Protein AF-A0A7W0NV47-F1 (afdb_monomer_lite)

Secondary structure (DSSP, 8-state):
------HHHHHHHHHHHHHHHHHHGGG--TTSSS-HHHHHHHHHHHHHHS-HHHHHHHHHHHHHS--TT----TT-B--GGG--SPPPHHHHHHSPPPPTTEEEEEETTEEEEEETTT-BEEEEES-S--

Radius of gyration: 16.13 Å; chains: 1; bounding box: 51×28×39 Å

Structure (mmCIF, N/CA/C/O backbone):
data_AF-A0A7W0NV47-F1
#
_entry.id   AF-A0A7W0NV47-F1
#
loop_
_atom_site.group_PDB
_atom_site.id
_atom_site.type_symbol
_atom_site.label_atom_id
_atom_site.label_alt_id
_atom_site.label_comp_id
_atom_site.label_asym_id
_atom_site.label_entity_id
_atom_site.label_seq_id
_atom_site.pdbx_PDB_ins_code
_atom_site.Cartn_x
_atom_site.Cartn_y
_atom_site.Cartn_z
_atom_site.occupancy
_atom_site.B_iso_or_equiv
_atom_site.auth_seq_id
_atom_site.auth_comp_id
_atom_site.auth_asym_id
_atom_site.auth_atom_id
_atom_site.pdbx_PDB_model_num
ATOM 1 N N . MET A 1 1 ? 39.090 -12.052 -4.116 1.00 37.50 1 MET A N 1
ATOM 2 C CA . MET A 1 1 ? 38.933 -10.626 -4.487 1.00 37.50 1 MET A CA 1
ATOM 3 C C . MET A 1 1 ? 37.445 -10.321 -4.614 1.00 37.50 1 MET A C 1
ATOM 5 O O . MET A 1 1 ? 36.789 -11.058 -5.345 1.00 37.50 1 MET A O 1
ATOM 9 N N . PRO A 1 2 ? 36.866 -9.353 -3.880 1.00 45.47 2 PRO A N 1
ATOM 10 C CA . PRO A 1 2 ? 35.422 -9.142 -3.906 1.00 45.47 2 PRO A CA 1
ATOM 11 C C . PRO A 1 2 ? 35.021 -8.338 -5.154 1.00 45.47 2 PRO A C 1
ATOM 13 O O . PRO A 1 2 ? 35.608 -7.303 -5.462 1.00 45.47 2 PRO A O 1
ATOM 16 N N . LYS A 1 3 ? 34.032 -8.854 -5.894 1.00 50.69 3 LYS A N 1
ATOM 17 C CA . LYS A 1 3 ? 33.474 -8.261 -7.117 1.00 50.69 3 LYS A CA 1
ATOM 18 C C . LYS A 1 3 ? 32.739 -6.960 -6.775 1.00 50.69 3 LYS A C 1
ATOM 20 O O . LYS A 1 3 ? 31.599 -6.997 -6.316 1.00 50.69 3 LYS A O 1
ATOM 25 N N . GLN A 1 4 ? 33.375 -5.814 -7.010 1.00 48.97 4 GLN A N 1
ATOM 26 C CA . GLN A 1 4 ? 32.696 -4.518 -6.995 1.00 48.97 4 GLN A CA 1
ATOM 27 C C . GLN A 1 4 ? 31.787 -4.428 -8.223 1.00 48.97 4 GLN A C 1
ATOM 29 O O . GLN A 1 4 ? 32.219 -4.069 -9.315 1.00 48.97 4 GLN A O 1
ATOM 34 N N . THR A 1 5 ? 30.518 -4.787 -8.048 1.00 51.62 5 THR A N 1
ATOM 35 C CA . THR A 1 5 ? 29.482 -4.479 -9.036 1.00 51.62 5 THR A CA 1
ATOM 36 C C . THR A 1 5 ? 29.271 -2.969 -8.991 1.00 51.62 5 THR A C 1
ATOM 38 O O . THR A 1 5 ? 28.778 -2.439 -7.998 1.00 51.62 5 THR A O 1
ATOM 41 N N . THR A 1 6 ? 29.711 -2.247 -10.021 1.00 59.78 6 THR A N 1
ATOM 42 C CA . THR A 1 6 ? 29.607 -0.782 -10.051 1.00 59.78 6 THR A CA 1
ATOM 43 C C . THR A 1 6 ? 28.128 -0.383 -10.090 1.00 59.78 6 THR A C 1
ATOM 45 O O . THR A 1 6 ? 27.363 -0.968 -10.854 1.00 59.78 6 THR A O 1
ATOM 48 N N . ALA A 1 7 ? 27.707 0.632 -9.326 1.00 58.22 7 ALA A N 1
ATOM 49 C CA . ALA A 1 7 ? 26.305 1.081 -9.236 1.00 58.22 7 ALA A CA 1
ATOM 50 C C . ALA A 1 7 ? 25.618 1.282 -10.608 1.00 58.22 7 ALA A C 1
ATOM 52 O O . ALA A 1 7 ? 24.434 0.998 -10.779 1.00 58.22 7 ALA A O 1
ATOM 53 N N . LYS A 1 8 ? 26.391 1.680 -11.626 1.00 60.38 8 LYS A N 1
ATOM 54 C CA . LYS A 1 8 ? 25.940 1.841 -13.015 1.00 60.38 8 LYS A CA 1
ATOM 55 C C . LYS A 1 8 ? 25.527 0.519 -13.687 1.00 60.38 8 LYS A C 1
ATOM 57 O O . LYS A 1 8 ? 24.589 0.503 -14.476 1.00 60.38 8 LYS A O 1
ATOM 62 N N . GLN A 1 9 ? 26.195 -0.591 -13.372 1.00 60.62 9 GLN A N 1
ATOM 63 C CA . GLN A 1 9 ? 25.846 -1.925 -13.882 1.00 60.62 9 GLN A CA 1
ATOM 64 C C . GLN A 1 9 ? 24.574 -2.466 -13.213 1.00 60.62 9 GLN A C 1
ATOM 66 O O . GLN A 1 9 ? 23.767 -3.118 -13.875 1.00 60.62 9 GLN A O 1
ATOM 71 N N . ILE A 1 10 ? 24.360 -2.133 -11.934 1.00 60.25 10 ILE A N 1
ATOM 72 C CA . ILE A 1 10 ? 23.141 -2.484 -11.190 1.00 60.25 10 ILE A CA 1
ATOM 73 C C . ILE A 1 10 ? 21.924 -1.772 -11.797 1.00 60.25 10 ILE A C 1
ATOM 75 O O . ILE A 1 10 ? 20.911 -2.416 -12.054 1.00 60.25 10 ILE A O 1
ATOM 79 N N . ASP A 1 11 ? 22.030 -0.475 -12.095 1.00 63.81 11 ASP A N 1
ATOM 80 C CA . ASP A 1 11 ? 20.934 0.305 -12.691 1.00 63.81 11 ASP A CA 1
ATOM 81 C C . ASP A 1 11 ? 20.541 -0.193 -14.096 1.00 63.81 11 ASP A C 1
ATOM 83 O O . ASP A 1 11 ? 19.360 -0.380 -14.396 1.00 63.81 11 ASP A O 1
ATOM 87 N N . VAL A 1 12 ? 21.526 -0.501 -14.949 1.00 66.94 12 VAL A N 1
ATOM 88 C CA . VAL A 1 12 ? 21.274 -1.065 -16.289 1.00 66.94 12 VAL A CA 1
A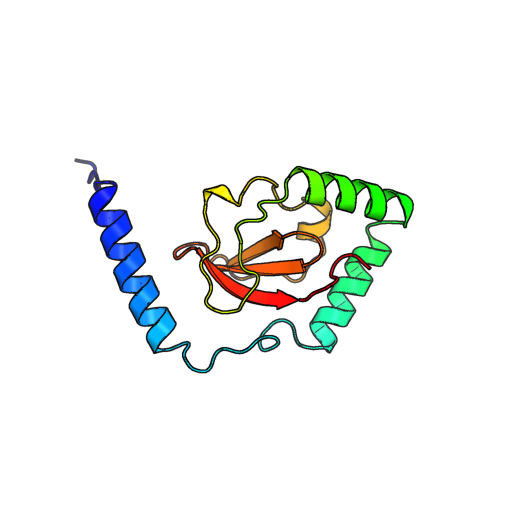TOM 89 C C . VAL A 1 12 ? 20.579 -2.425 -16.195 1.00 66.94 12 VAL A C 1
ATOM 91 O O . VAL A 1 12 ? 19.630 -2.687 -16.939 1.00 66.94 12 VAL A O 1
ATOM 94 N N . HIS A 1 13 ? 21.010 -3.281 -15.266 1.00 60.03 13 HIS A N 1
ATOM 95 C CA . HIS A 1 13 ? 20.398 -4.590 -15.064 1.00 60.03 13 HIS A CA 1
ATOM 96 C C . HIS A 1 13 ? 18.966 -4.477 -14.519 1.00 60.03 13 HIS A C 1
ATOM 98 O O . HIS A 1 13 ? 18.059 -5.100 -15.076 1.00 60.03 13 HIS A O 1
ATOM 104 N N . LYS A 1 14 ? 18.736 -3.618 -13.513 1.00 61.38 14 LYS A N 1
ATOM 105 C CA . LYS A 1 14 ? 17.400 -3.312 -12.969 1.00 61.38 14 LYS A CA 1
ATOM 106 C C . LYS A 1 14 ? 16.446 -2.839 -14.071 1.00 61.38 14 LYS A C 1
ATOM 108 O O . LYS A 1 14 ? 15.344 -3.365 -14.197 1.00 61.38 14 LYS A O 1
ATOM 113 N N . LYS A 1 15 ? 16.883 -1.912 -14.932 1.00 69.81 15 LYS A N 1
ATOM 114 C CA . LYS A 1 15 ? 16.083 -1.405 -16.065 1.00 69.81 15 LYS A CA 1
ATOM 115 C C . LYS A 1 15 ? 15.767 -2.484 -17.100 1.00 69.81 15 LYS A C 1
ATOM 117 O O . LYS A 1 15 ? 14.646 -2.541 -17.609 1.00 69.81 15 LYS A O 1
ATOM 122 N N . ALA A 1 16 ? 16.730 -3.349 -17.417 1.00 68.62 16 ALA A N 1
ATOM 123 C CA . ALA A 1 16 ? 16.521 -4.453 -18.351 1.00 68.62 16 ALA A CA 1
ATOM 124 C C . ALA A 1 16 ? 15.531 -5.495 -17.801 1.00 68.62 16 ALA A C 1
ATOM 126 O O . ALA A 1 16 ? 14.666 -5.962 -18.545 1.00 68.62 16 ALA A O 1
ATOM 127 N N . LEU A 1 17 ? 15.622 -5.821 -16.507 1.00 63.84 17 LEU A N 1
ATOM 128 C CA . LEU A 1 17 ? 14.686 -6.713 -15.823 1.00 63.84 17 LEU A CA 1
ATOM 129 C C . LEU A 1 17 ? 13.281 -6.102 -15.768 1.00 63.84 17 LEU A C 1
ATOM 131 O O . LEU A 1 17 ? 12.328 -6.744 -16.205 1.00 63.84 17 LEU A O 1
ATOM 135 N N . LEU A 1 18 ? 13.166 -4.837 -15.354 1.00 62.72 18 LEU A N 1
ATOM 136 C CA . LEU A 1 18 ? 11.914 -4.077 -15.345 1.00 62.72 18 LEU A CA 1
ATOM 137 C C . LEU A 1 18 ? 11.228 -4.113 -16.717 1.00 62.72 18 LEU A C 1
ATOM 139 O O . LEU A 1 18 ? 10.045 -4.424 -16.811 1.00 62.72 18 LEU A O 1
ATOM 143 N N . LYS A 1 19 ? 11.972 -3.866 -17.803 1.00 67.00 19 LYS A N 1
ATOM 144 C CA . LYS A 1 19 ? 11.426 -3.896 -19.169 1.00 67.00 19 LYS A CA 1
ATOM 145 C C . LYS A 1 19 ? 10.865 -5.273 -19.545 1.00 67.00 19 LYS A C 1
ATOM 147 O O . LYS A 1 19 ? 9.839 -5.342 -20.219 1.00 6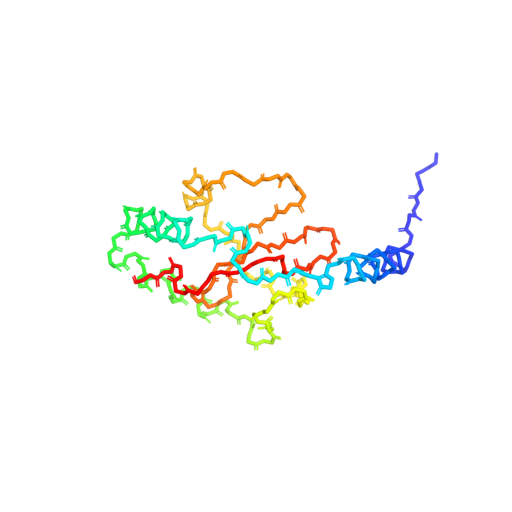7.00 19 LYS A O 1
ATOM 152 N N . ARG A 1 20 ? 11.513 -6.363 -19.116 1.00 64.25 20 ARG A N 1
ATOM 153 C CA . ARG A 1 20 ? 11.042 -7.740 -19.358 1.00 64.25 20 ARG A CA 1
ATOM 154 C C . ARG A 1 20 ? 9.806 -8.066 -18.524 1.00 64.25 20 ARG A C 1
ATOM 156 O O . ARG A 1 20 ? 8.840 -8.579 -19.079 1.00 64.25 20 ARG A O 1
ATOM 163 N N . VAL A 1 21 ? 9.809 -7.708 -17.240 1.00 63.59 21 VAL A N 1
ATOM 164 C CA . VAL A 1 21 ? 8.651 -7.891 -16.354 1.00 63.59 21 VAL A CA 1
ATOM 165 C C . VAL A 1 21 ? 7.452 -7.116 -16.889 1.00 63.59 21 VAL A C 1
ATOM 167 O O . VAL A 1 21 ? 6.394 -7.704 -17.060 1.00 63.59 21 VAL A O 1
ATOM 170 N N . LEU A 1 22 ? 7.619 -5.851 -17.281 1.00 62.81 22 LEU A N 1
ATOM 171 C CA . LEU A 1 22 ? 6.558 -5.046 -17.896 1.00 62.81 22 LEU A CA 1
ATOM 172 C C . LEU A 1 22 ? 6.022 -5.647 -19.205 1.00 62.81 22 LEU A C 1
ATOM 174 O O . LEU A 1 22 ? 4.823 -5.577 -19.467 1.00 62.81 22 LEU A O 1
ATOM 178 N N . ALA A 1 23 ? 6.886 -6.251 -20.027 1.00 63.19 23 ALA A N 1
ATOM 179 C CA . ALA A 1 23 ? 6.472 -6.886 -21.277 1.00 63.19 23 ALA A CA 1
ATOM 180 C C . ALA A 1 23 ? 5.594 -8.130 -21.048 1.00 63.19 23 ALA A C 1
ATOM 182 O O . ALA A 1 23 ? 4.653 -8.347 -21.811 1.00 63.19 23 ALA A O 1
ATOM 183 N N . VAL A 1 24 ? 5.875 -8.906 -19.995 1.00 61.97 24 VAL A N 1
ATOM 184 C CA . VAL A 1 24 ? 5.082 -10.080 -19.582 1.00 61.97 24 VAL A CA 1
ATOM 185 C C . VAL A 1 24 ? 3.839 -9.659 -18.781 1.00 61.97 24 VAL A C 1
ATOM 187 O O . VAL A 1 24 ? 2.764 -10.227 -18.944 1.00 61.97 24 VAL A O 1
ATOM 190 N N . SER A 1 25 ? 3.953 -8.590 -17.992 1.00 59.12 25 SER A N 1
ATOM 191 C CA . SER A 1 25 ? 2.917 -8.005 -17.127 1.00 59.12 25 SER A CA 1
ATOM 192 C C . SER A 1 25 ? 1.871 -7.171 -17.889 1.00 59.12 25 SER A C 1
ATOM 194 O O . SER A 1 25 ? 1.045 -6.487 -17.285 1.00 59.12 25 SER A O 1
ATOM 196 N N . LYS A 1 26 ? 1.833 -7.233 -19.230 1.00 59.03 26 LYS A N 1
ATOM 197 C CA . LYS A 1 26 ? 0.815 -6.542 -20.052 1.00 59.03 26 LYS A CA 1
ATOM 198 C C . LYS A 1 26 ? -0.632 -6.896 -19.669 1.00 59.03 26 LYS A C 1
ATOM 200 O O . LYS A 1 26 ? -1.541 -6.138 -19.995 1.00 59.03 26 LYS A O 1
ATOM 205 N N . GLY A 1 27 ? -0.843 -8.025 -18.987 1.00 57.38 27 GLY A N 1
ATOM 206 C CA . GLY A 1 27 ? -2.137 -8.454 -18.453 1.00 57.38 27 GLY A CA 1
ATOM 207 C C . GLY A 1 27 ? -2.358 -8.196 -16.958 1.00 5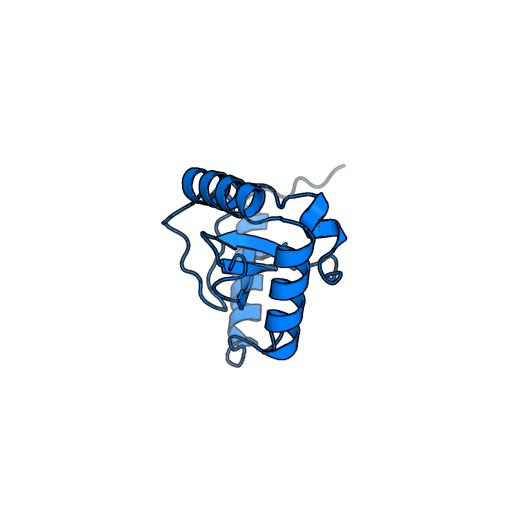7.38 27 GLY A C 1
ATOM 208 O O . GLY A 1 27 ? -3.446 -8.512 -16.478 1.00 57.38 27 GLY A O 1
ATOM 209 N N . ALA A 1 28 ? -1.380 -7.658 -16.220 1.00 66.25 28 ALA A N 1
ATOM 210 C CA . ALA A 1 28 ? -1.539 -7.389 -14.793 1.00 66.25 28 ALA A CA 1
ATOM 211 C C . ALA A 1 28 ? -2.538 -6.252 -14.578 1.00 66.25 28 ALA A C 1
ATOM 213 O O . ALA A 1 28 ? -2.466 -5.192 -15.208 1.00 66.25 28 ALA A O 1
ATOM 214 N N . ARG A 1 29 ? -3.500 -6.495 -13.693 1.00 75.94 29 ARG A N 1
ATOM 215 C CA . ARG A 1 29 ? -4.591 -5.572 -13.387 1.00 75.94 29 ARG A CA 1
ATOM 216 C C . ARG A 1 29 ? -4.695 -5.419 -11.885 1.00 75.94 29 ARG A C 1
ATOM 218 O O . ARG A 1 29 ? -4.379 -6.345 -11.142 1.00 75.94 29 ARG A O 1
ATOM 225 N N . ARG A 1 30 ? -5.192 -4.254 -11.473 1.00 81.75 30 ARG A N 1
ATOM 226 C CA . ARG A 1 30 ? -5.571 -4.023 -10.084 1.00 81.75 30 ARG A CA 1
ATOM 227 C C . ARG A 1 30 ? -6.532 -5.125 -9.633 1.00 81.75 30 ARG A C 1
ATOM 229 O O . ARG A 1 30 ? -7.464 -5.450 -10.370 1.00 81.75 30 ARG A O 1
ATOM 236 N N . GLY A 1 31 ? -6.314 -5.642 -8.431 1.00 79.88 31 GLY A N 1
ATOM 237 C CA . GLY A 1 31 ? -7.201 -6.604 -7.785 1.00 79.88 31 GLY A CA 1
ATOM 238 C C . GLY A 1 31 ? -6.947 -8.065 -8.151 1.00 79.88 31 GLY A C 1
ATOM 239 O O . GLY A 1 31 ? -7.781 -8.917 -7.858 1.00 79.88 31 GLY A O 1
ATOM 240 N N . GLN A 1 32 ? -5.809 -8.373 -8.783 1.00 81.25 32 GLN A N 1
ATOM 241 C CA . GLN A 1 32 ? -5.358 -9.760 -8.947 1.00 81.25 32 GLN A CA 1
ATOM 242 C C . GLN A 1 32 ? -4.817 -10.354 -7.643 1.00 81.25 32 GLN A C 1
ATOM 244 O O . GLN A 1 32 ? -4.924 -11.561 -7.443 1.00 81.25 32 GLN A O 1
ATOM 249 N N . ILE A 1 33 ? -4.238 -9.523 -6.771 1.00 82.75 33 ILE A N 1
ATOM 250 C CA . ILE A 1 33 ? -3.744 -9.923 -5.450 1.00 82.75 33 ILE A CA 1
ATOM 251 C C . ILE A 1 33 ? -4.656 -9.349 -4.368 1.00 82.75 33 ILE A C 1
ATOM 253 O O . ILE A 1 33 ? -5.136 -10.083 -3.506 1.00 82.75 33 ILE A O 1
ATOM 257 N N . PHE A 1 34 ? -4.951 -8.051 -4.438 1.00 87.00 34 PHE A N 1
ATOM 258 C CA . PHE A 1 34 ? -5.959 -7.421 -3.591 1.00 87.00 34 PHE A CA 1
ATOM 259 C C . PHE A 1 34 ? -7.362 -7.698 -4.138 1.00 87.00 34 PHE A C 1
ATOM 261 O O . PHE A 1 34 ? -8.047 -6.800 -4.625 1.00 87.00 34 PHE A O 1
ATOM 268 N N . THR A 1 35 ? -7.797 -8.959 -4.077 1.00 84.31 35 THR A N 1
ATOM 269 C CA . THR A 1 35 ? -9.184 -9.312 -4.409 1.00 84.31 35 THR A CA 1
ATOM 270 C C . THR A 1 35 ? -10.153 -8.576 -3.472 1.00 84.31 35 THR A C 1
ATOM 272 O O . THR A 1 35 ? -9.751 -8.165 -2.378 1.00 84.31 35 THR A O 1
ATOM 275 N N . PRO A 1 36 ? -11.437 -8.407 -3.834 1.00 86.19 36 PRO A N 1
ATOM 276 C CA . PRO A 1 36 ? -12.414 -7.748 -2.963 1.00 86.19 36 PRO A CA 1
ATOM 277 C C . PRO A 1 36 ? -12.477 -8.344 -1.545 1.00 86.19 36 PRO A C 1
ATOM 279 O O . PRO A 1 36 ? -12.604 -7.615 -0.557 1.00 86.19 36 PRO A O 1
ATOM 282 N N . GLU A 1 37 ? -12.328 -9.663 -1.430 1.00 80.12 37 GLU A N 1
ATOM 283 C CA . GLU A 1 37 ? -12.302 -10.394 -0.163 1.00 80.12 37 GLU A CA 1
ATOM 284 C C . GLU A 1 37 ? -11.028 -10.082 0.628 1.00 80.12 37 GLU A C 1
ATOM 286 O O . GLU A 1 37 ? -11.101 -9.805 1.829 1.00 80.12 37 GLU A O 1
ATOM 291 N N . ALA A 1 38 ? -9.870 -10.067 -0.043 1.00 80.94 38 ALA A N 1
ATOM 292 C CA . ALA A 1 38 ? -8.594 -9.702 0.565 1.00 80.94 38 ALA A CA 1
ATOM 293 C C . ALA A 1 38 ? -8.602 -8.246 1.051 1.00 80.94 38 ALA A C 1
ATOM 295 O O . ALA A 1 38 ? -8.220 -7.974 2.189 1.00 80.94 38 ALA A O 1
ATOM 296 N N . GLU A 1 39 ? -9.111 -7.315 0.240 1.00 89.75 39 GLU A N 1
ATOM 297 C CA . GLU A 1 39 ? -9.280 -5.920 0.643 1.00 89.75 39 GLU A CA 1
ATOM 298 C C . GLU A 1 39 ? -10.196 -5.794 1.871 1.00 89.75 39 GLU A C 1
ATOM 300 O O . GLU A 1 39 ? -9.903 -5.034 2.797 1.00 89.75 39 GLU A O 1
ATOM 305 N N . SER A 1 40 ? -11.309 -6.539 1.906 1.00 87.75 40 SER A N 1
ATOM 306 C CA . SER A 1 40 ? -12.213 -6.533 3.059 1.00 87.75 40 SER A CA 1
ATOM 307 C C . SER A 1 40 ? -11.546 -7.085 4.316 1.00 87.75 40 SER A C 1
ATOM 309 O O . SER A 1 40 ? -11.780 -6.543 5.398 1.00 87.75 40 SER A O 1
ATOM 311 N N . LEU A 1 41 ? -10.756 -8.152 4.199 1.00 85.31 41 LEU A N 1
ATOM 312 C CA . LEU A 1 41 ? -10.021 -8.730 5.319 1.00 85.31 41 LEU A CA 1
ATOM 313 C C . LEU A 1 41 ? -8.980 -7.744 5.854 1.00 85.31 41 LEU A C 1
ATOM 315 O O . LEU A 1 41 ? -8.912 -7.523 7.060 1.00 85.31 41 LEU A O 1
ATOM 319 N N . ILE A 1 42 ? -8.222 -7.101 4.966 1.00 89.00 42 ILE A N 1
ATOM 320 C CA . ILE A 1 42 ? -7.209 -6.110 5.339 1.00 89.00 42 ILE A CA 1
ATOM 321 C C . ILE A 1 42 ? -7.848 -4.918 6.048 1.00 89.00 42 ILE A C 1
ATOM 323 O O . ILE A 1 42 ? -7.372 -4.528 7.112 1.00 89.00 42 ILE A O 1
ATOM 327 N N . ARG A 1 43 ? -8.963 -4.384 5.529 1.00 91.00 43 ARG A N 1
ATOM 328 C CA . ARG A 1 43 ? -9.702 -3.304 6.206 1.00 91.00 43 ARG A CA 1
ATOM 329 C C . ARG A 1 43 ? -10.135 -3.720 7.612 1.00 91.00 43 ARG A C 1
ATOM 331 O O . ARG A 1 43 ? -9.935 -2.958 8.550 1.00 91.00 43 ARG A O 1
ATOM 338 N N . LYS A 1 44 ? -10.647 -4.944 7.785 1.00 87.69 44 LYS A N 1
ATOM 339 C CA . LYS A 1 44 ? -11.009 -5.478 9.111 1.00 87.69 44 LYS A CA 1
ATOM 340 C C . LYS A 1 44 ? -9.802 -5.572 10.047 1.00 87.69 44 LYS A C 1
ATOM 342 O O . LYS A 1 44 ? -9.910 -5.146 11.191 1.00 87.69 44 LYS A O 1
ATOM 347 N N . ILE A 1 45 ? -8.665 -6.086 9.570 1.00 86.31 45 ILE A N 1
ATOM 348 C CA . ILE A 1 45 ? -7.421 -6.166 10.355 1.00 86.31 45 ILE A CA 1
ATOM 349 C C . ILE A 1 45 ? -7.006 -4.771 10.825 1.00 86.31 45 ILE A C 1
ATOM 351 O O . ILE A 1 45 ? -6.776 -4.568 12.014 1.00 86.31 45 ILE A O 1
ATOM 355 N N . VAL A 1 46 ? -6.980 -3.797 9.913 1.00 86.25 46 VAL A N 1
ATOM 356 C CA . VAL A 1 46 ? -6.630 -2.408 10.227 1.00 86.25 46 VAL A CA 1
ATOM 357 C C . VAL A 1 46 ? -7.585 -1.815 11.265 1.00 86.25 46 VAL A C 1
ATOM 359 O O . VAL A 1 46 ? -7.123 -1.231 12.241 1.00 86.25 46 VAL A O 1
ATOM 362 N N . THR A 1 47 ? -8.898 -1.995 11.108 1.00 87.56 47 THR A N 1
ATOM 363 C CA . THR A 1 47 ? -9.898 -1.492 12.064 1.00 87.56 47 THR A CA 1
ATOM 364 C C . THR A 1 47 ? -9.765 -2.124 13.451 1.00 87.56 47 THR A C 1
ATOM 366 O O . THR A 1 47 ? -9.960 -1.432 14.445 1.00 87.56 47 THR A O 1
ATOM 369 N N . VAL A 1 48 ? -9.428 -3.415 13.534 1.00 84.75 48 VAL A N 1
ATOM 370 C CA . VAL A 1 48 ? -9.234 -4.115 14.816 1.00 84.75 48 VAL A CA 1
ATOM 371 C C . VAL A 1 48 ? -7.942 -3.674 15.505 1.00 84.75 48 VAL A C 1
ATOM 373 O O . VAL A 1 48 ? -7.932 -3.492 16.718 1.00 84.75 48 VAL A O 1
ATOM 376 N N . GLN A 1 49 ? -6.856 -3.498 14.748 1.00 80.94 49 GLN A N 1
ATOM 377 C CA . GLN A 1 49 ? -5.544 -3.146 15.301 1.00 80.94 49 GLN A CA 1
ATOM 378 C C . GLN A 1 49 ? -5.420 -1.666 15.665 1.00 80.94 49 GLN A C 1
ATOM 380 O O . GLN A 1 49 ? -4.687 -1.311 16.585 1.00 80.94 49 GLN A O 1
ATOM 385 N N . TYR A 1 50 ? -6.143 -0.802 14.957 1.00 81.81 50 TYR A N 1
ATOM 386 C CA . TYR A 1 50 ? -6.119 0.634 15.180 1.00 81.81 50 TYR A CA 1
ATOM 387 C C . TYR A 1 50 ? -7.533 1.119 15.507 1.00 81.81 50 TYR A C 1
ATOM 389 O O . TYR A 1 50 ? -8.357 1.264 14.597 1.00 81.81 50 TYR A O 1
ATOM 397 N N . PRO A 1 51 ? -7.825 1.421 16.785 1.00 79.50 51 PRO A N 1
ATOM 398 C CA . PRO A 1 51 ? -8.999 2.199 17.170 1.00 79.50 51 PRO A CA 1
ATOM 399 C C . PRO A 1 51 ? -9.026 3.544 16.430 1.00 79.50 51 PRO A C 1
ATOM 401 O O . PRO A 1 51 ? -7.989 4.016 15.966 1.00 79.50 51 PRO A O 1
ATOM 404 N N . GLU A 1 52 ? -10.192 4.185 16.326 1.00 76.38 52 GLU A N 1
ATOM 405 C CA . GLU A 1 52 ? -10.383 5.409 15.521 1.00 76.38 52 GLU A CA 1
ATOM 406 C C . GLU A 1 52 ? -9.317 6.482 15.753 1.00 76.38 52 GLU A C 1
ATOM 408 O O . GLU A 1 52 ? -8.721 6.973 14.796 1.00 76.38 52 GLU A O 1
ATOM 413 N N . ARG A 1 53 ? -9.009 6.780 17.019 1.00 71.25 53 ARG A N 1
ATOM 414 C CA . ARG A 1 53 ? -7.988 7.769 17.382 1.00 71.25 53 ARG A CA 1
ATOM 415 C C . ARG A 1 53 ? -6.607 7.433 16.806 1.00 71.25 53 ARG A C 1
ATOM 417 O O . ARG A 1 53 ? -5.943 8.309 16.264 1.00 71.25 53 ARG A O 1
ATOM 424 N N . ASN A 1 54 ? -6.211 6.166 16.860 1.00 81.50 54 ASN A N 1
ATOM 425 C CA . ASN A 1 54 ? -4.913 5.713 16.366 1.00 81.50 54 ASN A CA 1
ATOM 426 C C . ASN A 1 54 ? -4.884 5.659 14.828 1.00 81.50 54 ASN A C 1
ATOM 428 O O . ASN A 1 54 ? -3.821 5.821 14.235 1.00 81.50 54 ASN A O 1
ATOM 432 N N . ARG A 1 55 ? -6.036 5.450 14.164 1.00 82.94 55 ARG A N 1
ATOM 433 C CA . ARG A 1 55 ? -6.125 5.548 12.693 1.00 82.94 55 ARG A CA 1
ATOM 434 C C . ARG A 1 55 ? -5.919 6.980 12.218 1.00 82.94 55 ARG A C 1
ATOM 436 O O . ARG A 1 55 ? -5.233 7.178 11.223 1.00 82.94 55 ARG A O 1
ATOM 443 N N . GLU A 1 56 ? -6.473 7.962 12.925 1.00 84.38 56 GLU A N 1
ATOM 444 C CA . GLU A 1 56 ? -6.270 9.382 12.615 1.00 84.38 56 GLU A CA 1
ATOM 445 C C . GLU A 1 56 ? -4.811 9.815 12.788 1.00 84.38 56 GLU A C 1
ATOM 447 O O . GLU A 1 56 ? -4.274 10.525 11.940 1.00 84.38 56 GLU A O 1
ATOM 452 N N . GLU A 1 57 ? -4.148 9.362 13.852 1.00 84.12 57 GLU A N 1
ATOM 453 C CA . GLU A 1 57 ? -2.717 9.611 14.067 1.00 84.12 57 GLU A CA 1
ATOM 454 C C . GLU A 1 57 ? -1.873 8.980 12.949 1.00 84.12 57 GLU A C 1
ATOM 456 O O . GLU A 1 57 ? -1.103 9.682 12.296 1.00 84.12 57 GLU A O 1
ATOM 461 N N . LEU A 1 58 ? -2.120 7.709 12.615 1.00 82.56 58 LEU A N 1
ATOM 462 C CA . LEU A 1 58 ? -1.429 7.033 11.514 1.00 82.56 58 LEU A CA 1
ATOM 463 C C . LEU A 1 58 ? -1.676 7.717 10.156 1.00 82.56 58 LEU A C 1
ATOM 465 O O . LEU A 1 58 ? -0.760 7.835 9.346 1.00 82.56 58 LEU A O 1
ATOM 469 N N . ARG A 1 59 ? -2.896 8.202 9.888 1.00 84.50 59 ARG A N 1
ATOM 470 C CA . ARG A 1 59 ? -3.190 8.990 8.676 1.00 84.50 59 ARG A CA 1
ATOM 471 C C . ARG A 1 59 ? -2.370 10.269 8.609 1.00 84.50 59 ARG A C 1
ATOM 473 O O . ARG A 1 59 ? -1.909 10.615 7.525 1.00 84.50 59 ARG A O 1
ATOM 480 N N . LYS A 1 60 ? -2.209 10.970 9.733 1.00 84.88 60 LYS A N 1
ATOM 481 C CA . LYS A 1 60 ? -1.400 12.192 9.796 1.00 84.88 60 LYS A CA 1
ATOM 482 C C . LYS A 1 60 ? 0.065 11.886 9.522 1.00 84.88 60 LYS A C 1
ATOM 484 O O . LYS A 1 60 ? 0.635 12.511 8.637 1.00 84.88 60 LYS A O 1
ATOM 489 N N . GLU A 1 61 ? 0.625 10.872 10.179 1.00 83.31 61 GLU A N 1
ATOM 490 C CA . GLU A 1 61 ? 2.003 10.420 9.935 1.00 83.31 61 GLU A CA 1
ATOM 491 C C . GLU A 1 61 ? 2.225 10.053 8.459 1.00 83.31 61 GLU A C 1
ATOM 493 O O . GLU A 1 61 ? 3.209 10.458 7.839 1.00 83.31 61 GLU A O 1
ATOM 498 N N . LEU A 1 62 ? 1.271 9.335 7.860 1.00 82.38 62 LEU A N 1
ATOM 499 C CA . LEU A 1 62 ? 1.306 8.966 6.446 1.00 82.38 62 LEU A CA 1
ATOM 500 C C . LEU A 1 62 ? 1.220 10.170 5.509 1.00 82.38 62 LEU A C 1
ATOM 502 O O . LEU A 1 62 ? 1.926 10.193 4.503 1.00 82.38 62 LEU A O 1
ATOM 506 N N . ALA A 1 63 ? 0.371 11.149 5.820 1.00 81.88 63 ALA A N 1
ATOM 507 C CA . ALA A 1 63 ? 0.220 12.369 5.034 1.00 81.88 63 ALA A CA 1
ATOM 508 C C . ALA A 1 63 ? 1.467 13.265 5.118 1.00 81.88 63 ALA A C 1
ATOM 510 O O . ALA A 1 63 ? 1.875 13.850 4.115 1.00 81.88 63 ALA A O 1
ATOM 511 N N . GLU A 1 64 ? 2.100 13.349 6.289 1.00 81.00 64 GLU A N 1
ATOM 512 C CA . GLU A 1 64 ? 3.354 14.084 6.487 1.00 81.00 64 GLU A CA 1
ATOM 513 C C . GLU A 1 64 ? 4.525 13.422 5.753 1.00 81.00 64 GLU A C 1
ATOM 515 O O . GLU A 1 64 ? 5.335 14.101 5.116 1.00 81.00 64 GLU A O 1
ATOM 520 N N . ALA A 1 65 ? 4.588 12.090 5.780 1.00 75.19 65 ALA A N 1
ATOM 521 C CA . ALA A 1 65 ? 5.606 11.326 5.071 1.00 75.19 65 ALA A CA 1
ATOM 522 C C . ALA A 1 65 ? 5.307 11.149 3.569 1.00 75.19 65 ALA A C 1
ATOM 524 O O . ALA A 1 65 ? 6.136 10.600 2.833 1.00 75.19 65 ALA A O 1
ATOM 525 N N . GLU A 1 66 ? 4.144 11.600 3.090 1.00 72.62 66 GLU A N 1
ATOM 526 C CA . GLU A 1 66 ? 3.666 11.312 1.744 1.00 72.62 66 GLU A CA 1
ATOM 527 C C . GLU A 1 66 ? 4.592 11.895 0.672 1.00 72.62 66 GLU A C 1
ATOM 529 O O . GLU A 1 66 ? 4.934 13.083 0.642 1.00 72.62 66 GLU A O 1
ATOM 534 N N . ASN A 1 67 ? 4.971 11.050 -0.286 1.00 70.25 67 ASN A N 1
ATOM 535 C CA . ASN A 1 67 ? 5.637 11.502 -1.492 1.00 70.25 67 ASN A CA 1
ATOM 536 C C . ASN A 1 67 ? 4.610 11.650 -2.624 1.00 70.25 67 ASN A C 1
ATOM 538 O O . ASN A 1 67 ? 4.326 10.700 -3.352 1.00 70.25 67 ASN A O 1
ATOM 542 N N . LYS A 1 68 ? 4.088 12.872 -2.799 1.00 70.12 68 LYS A N 1
ATOM 543 C CA . LYS A 1 68 ? 3.058 13.228 -3.800 1.00 70.12 68 LYS A CA 1
ATOM 544 C C . LYS A 1 68 ? 3.458 12.966 -5.261 1.00 70.12 68 LYS A C 1
ATOM 546 O O . LYS A 1 68 ? 2.639 13.130 -6.158 1.00 70.12 68 LYS A O 1
ATOM 551 N N . THR A 1 69 ? 4.709 12.581 -5.520 1.00 73.62 69 THR A N 1
ATOM 552 C CA . THR A 1 69 ? 5.199 12.256 -6.869 1.00 73.62 69 THR A CA 1
ATOM 553 C C . THR A 1 69 ? 4.927 10.808 -7.289 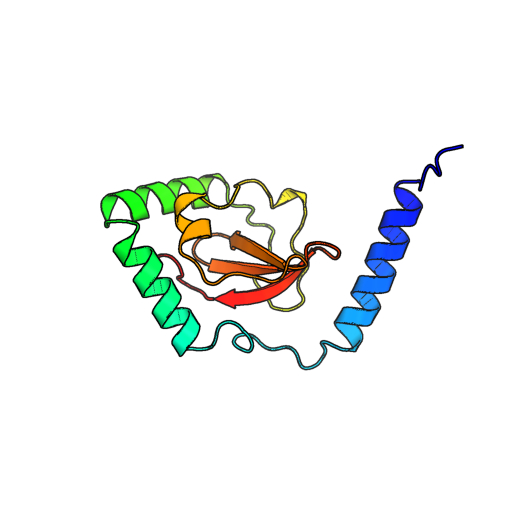1.00 73.62 69 THR A C 1
ATOM 555 O O . THR A 1 69 ? 5.121 10.469 -8.457 1.00 73.62 69 THR A O 1
ATOM 558 N N . VAL A 1 70 ? 4.465 9.944 -6.375 1.00 80.00 70 VAL A N 1
ATOM 559 C CA . VAL A 1 70 ? 4.190 8.536 -6.689 1.00 80.00 70 VAL A CA 1
ATOM 560 C C . VAL A 1 70 ? 2.816 8.375 -7.329 1.00 80.00 70 VAL A C 1
ATOM 562 O O . VAL A 1 70 ? 1.784 8.578 -6.694 1.00 80.00 70 VAL A O 1
ATOM 565 N N . ALA A 1 71 ? 2.792 7.930 -8.584 1.00 84.81 71 ALA A N 1
ATOM 566 C CA . ALA A 1 71 ? 1.557 7.525 -9.241 1.00 84.81 71 ALA A CA 1
ATOM 567 C C . ALA A 1 71 ? 1.114 6.141 -8.733 1.00 84.81 71 ALA A C 1
ATOM 569 O O . ALA A 1 71 ? 1.744 5.128 -9.039 1.00 84.81 71 ALA A O 1
ATOM 570 N N . VAL A 1 72 ? 0.006 6.083 -7.989 1.00 86.12 72 VAL A N 1
ATOM 571 C CA . VAL A 1 72 ? -0.580 4.824 -7.500 1.00 86.12 72 VAL A CA 1
ATOM 572 C C . VAL A 1 72 ? -1.278 4.094 -8.653 1.00 86.12 72 VAL A C 1
ATOM 574 O O . VAL A 1 72 ? -2.460 4.296 -8.930 1.00 86.12 72 VAL A O 1
ATOM 577 N N . LYS A 1 73 ? -0.519 3.268 -9.377 1.00 88.56 73 LYS A N 1
ATOM 578 C CA . LYS A 1 73 ? -1.002 2.472 -10.512 1.00 88.56 73 LYS A CA 1
ATOM 579 C C . LYS A 1 73 ? -0.203 1.175 -10.630 1.00 88.56 73 LYS A C 1
ATOM 581 O O . LYS A 1 73 ? 1.008 1.176 -10.437 1.00 88.56 73 LYS A O 1
ATOM 586 N N . VAL A 1 74 ? -0.863 0.081 -11.015 1.00 86.81 74 VAL A N 1
ATOM 587 C CA . VAL A 1 74 ? -0.183 -1.182 -11.355 1.00 86.81 74 VAL A CA 1
ATOM 588 C C . VAL A 1 74 ? 0.841 -0.945 -12.464 1.00 86.81 74 VAL A C 1
ATOM 590 O O . VAL A 1 74 ? 0.576 -0.196 -13.409 1.00 86.81 74 VAL A O 1
ATOM 593 N N . ASN A 1 75 ? 2.000 -1.592 -12.353 1.00 87.12 75 ASN A N 1
ATOM 594 C CA . ASN A 1 75 ? 3.147 -1.448 -13.246 1.00 87.12 75 ASN A CA 1
ATOM 595 C C . ASN A 1 75 ? 3.815 -0.059 -13.237 1.00 87.12 75 ASN A C 1
ATOM 597 O O . ASN A 1 75 ? 4.712 0.186 -14.046 1.00 87.12 75 ASN A O 1
ATOM 601 N N . ALA A 1 76 ? 3.427 0.850 -12.336 1.00 86.94 76 ALA A N 1
ATOM 602 C CA . ALA A 1 76 ? 4.172 2.085 -12.117 1.00 86.94 76 ALA A CA 1
ATOM 603 C C . ALA A 1 76 ? 5.402 1.833 -11.234 1.00 86.94 76 ALA A C 1
ATOM 605 O O . ALA A 1 76 ? 5.409 0.943 -10.381 1.00 86.94 76 ALA A O 1
ATOM 606 N N . LEU A 1 77 ? 6.443 2.639 -11.445 1.00 87.69 77 LEU A N 1
ATOM 607 C CA . LEU A 1 77 ? 7.610 2.654 -10.572 1.00 87.69 77 LEU A CA 1
ATOM 608 C C . LEU A 1 77 ? 7.248 3.291 -9.230 1.00 87.69 77 LEU A C 1
ATOM 610 O O . LEU A 1 77 ? 6.641 4.359 -9.183 1.00 87.69 77 LEU A O 1
ATOM 614 N N . TYR A 1 78 ? 7.678 2.645 -8.157 1.00 87.44 78 TYR A N 1
ATOM 615 C CA . TYR A 1 78 ? 7.674 3.155 -6.799 1.00 87.44 78 TYR A CA 1
ATOM 616 C C . TYR A 1 78 ? 9.084 3.685 -6.485 1.00 87.44 78 TYR A C 1
ATOM 618 O O . TYR A 1 78 ? 9.989 2.889 -6.251 1.00 87.44 78 TYR A O 1
ATOM 626 N N . PRO A 1 79 ? 9.331 5.004 -6.538 1.00 82.44 79 PRO A N 1
ATOM 627 C CA . PRO A 1 79 ? 10.672 5.557 -6.372 1.00 82.44 79 PRO A CA 1
ATOM 628 C C . PRO A 1 79 ? 11.277 5.167 -5.019 1.00 82.44 79 PRO A C 1
ATOM 630 O O . PRO A 1 79 ? 10.598 5.270 -4.005 1.00 82.44 79 PRO A O 1
ATOM 633 N N . GLU A 1 80 ? 12.565 4.816 -4.968 1.00 71.81 80 GLU A N 1
ATOM 634 C CA . GLU A 1 80 ? 13.262 4.559 -3.689 1.00 71.81 80 GLU A CA 1
ATOM 635 C C . GLU A 1 80 ? 13.162 5.784 -2.749 1.00 71.81 80 GLU A C 1
ATOM 637 O O . GLU A 1 80 ? 12.934 5.643 -1.554 1.00 71.81 80 GLU A O 1
ATOM 642 N N . ALA A 1 81 ? 13.184 7.008 -3.294 1.00 69.69 81 ALA A N 1
ATOM 643 C CA . ALA A 1 81 ? 12.967 8.250 -2.537 1.00 69.69 81 ALA A CA 1
ATOM 644 C C . ALA A 1 81 ? 11.539 8.418 -1.965 1.00 69.69 81 ALA A C 1
ATOM 646 O O . ALA A 1 81 ? 11.270 9.372 -1.230 1.00 69.69 81 ALA A O 1
ATOM 647 N N . ALA A 1 82 ? 10.599 7.545 -2.332 1.00 69.56 82 ALA A N 1
ATOM 648 C CA . ALA A 1 82 ? 9.267 7.479 -1.742 1.00 69.56 82 ALA A CA 1
ATOM 649 C C . ALA A 1 82 ? 9.207 6.592 -0.489 1.00 69.56 82 ALA A C 1
ATOM 651 O O . ALA A 1 82 ? 8.193 6.614 0.203 1.00 69.56 82 ALA A O 1
ATOM 652 N N . GLU A 1 83 ? 10.286 5.882 -0.144 1.00 66.00 83 GLU A N 1
ATOM 653 C CA . GLU A 1 83 ? 10.423 5.115 1.102 1.00 66.00 83 GLU A CA 1
ATOM 654 C C . GLU A 1 83 ? 10.690 6.021 2.309 1.00 66.00 83 GLU A C 1
ATOM 656 O O . GLU A 1 83 ? 11.681 5.872 3.015 1.00 66.00 83 GLU A O 1
ATOM 661 N N . ARG A 1 84 ? 9.821 7.009 2.532 1.00 68.12 84 ARG A N 1
ATOM 662 C CA . ARG A 1 84 ? 9.960 7.947 3.655 1.00 68.12 84 ARG A CA 1
ATOM 663 C C . ARG A 1 84 ? 9.402 7.408 4.961 1.00 68.12 84 ARG A C 1
ATOM 665 O O . ARG A 1 84 ? 9.878 7.801 6.018 1.00 68.12 84 ARG A O 1
ATOM 672 N N . LEU A 1 85 ? 8.413 6.522 4.879 1.00 71.25 85 LEU A N 1
ATOM 673 C CA . LEU A 1 85 ? 7.822 5.879 6.041 1.00 71.25 85 LEU A CA 1
ATOM 674 C C . LEU A 1 85 ? 8.016 4.372 5.952 1.00 71.25 85 LEU A C 1
ATOM 676 O O . LEU A 1 85 ? 7.652 3.731 4.959 1.00 71.25 85 LEU A O 1
ATOM 680 N N . GLU A 1 86 ? 8.581 3.806 7.010 1.00 77.31 86 GLU A N 1
ATOM 681 C CA . GLU A 1 86 ? 8.575 2.365 7.197 1.00 77.31 86 GLU A CA 1
ATOM 682 C C . GLU A 1 86 ? 7.156 1.876 7.502 1.00 77.31 86 GLU A C 1
ATOM 684 O O . GLU A 1 86 ? 6.331 2.585 8.073 1.00 77.31 86 GLU A O 1
ATOM 689 N N . MET A 1 87 ? 6.847 0.638 7.114 1.00 82.56 87 MET A N 1
ATOM 690 C CA . MET A 1 87 ? 5.560 0.050 7.482 1.00 82.56 87 MET A CA 1
ATOM 691 C C . MET A 1 87 ? 5.494 -0.113 9.004 1.00 82.56 87 MET A C 1
ATOM 693 O O . MET A 1 87 ? 6.413 -0.723 9.557 1.00 82.56 87 MET A O 1
ATOM 697 N N . PRO A 1 88 ? 4.409 0.329 9.670 1.00 82.06 88 PRO A N 1
ATOM 698 C CA . PRO A 1 88 ? 4.233 0.103 11.097 1.00 82.06 88 PRO A CA 1
ATOM 699 C C . PRO A 1 88 ? 4.399 -1.391 11.429 1.00 82.06 88 PRO A C 1
ATOM 701 O O . PRO A 1 88 ? 3.671 -2.216 10.859 1.00 82.06 88 PRO A O 1
ATOM 704 N N . PRO A 1 89 ? 5.335 -1.775 12.320 1.00 81.56 89 PRO A N 1
ATOM 705 C CA . PRO A 1 89 ? 5.637 -3.183 12.582 1.00 81.56 89 PRO A CA 1
ATOM 706 C C . PRO A 1 89 ? 4.422 -3.980 13.063 1.00 81.56 89 PRO A C 1
ATOM 708 O O . PRO A 1 89 ? 4.207 -5.109 12.633 1.00 81.56 89 PRO A O 1
ATOM 711 N N . THR A 1 90 ? 3.588 -3.372 13.907 1.00 81.12 90 THR A N 1
ATOM 712 C CA . THR A 1 90 ? 2.351 -3.971 14.429 1.00 81.12 90 THR A CA 1
ATOM 713 C C . THR A 1 90 ? 1.360 -4.308 13.315 1.00 81.12 90 THR A C 1
ATOM 715 O O . THR A 1 90 ? 0.786 -5.398 13.302 1.00 81.12 90 THR A O 1
ATOM 718 N N . LEU A 1 91 ? 1.202 -3.421 12.330 1.00 82.19 91 LEU A N 1
ATOM 719 C CA . LEU A 1 91 ? 0.373 -3.698 11.163 1.00 82.19 91 LEU A CA 1
ATOM 720 C C . LEU A 1 91 ? 1.002 -4.784 10.285 1.00 82.19 91 LEU A C 1
ATOM 722 O O . LEU A 1 91 ? 0.321 -5.715 9.872 1.00 82.19 91 LEU A O 1
ATOM 726 N N . LEU A 1 92 ? 2.311 -4.717 10.035 1.00 85.00 92 LEU A N 1
ATOM 727 C CA . LEU A 1 92 ? 3.001 -5.706 9.205 1.00 85.00 92 LEU A CA 1
ATOM 728 C C . LEU A 1 92 ? 2.874 -7.137 9.756 1.00 85.00 92 LEU A C 1
ATOM 730 O O . LEU A 1 92 ? 2.736 -8.072 8.972 1.00 85.00 92 LEU A O 1
ATOM 734 N N . LEU A 1 93 ? 2.883 -7.302 11.083 1.00 84.88 93 LEU A N 1
ATOM 735 C CA . LEU A 1 93 ? 2.722 -8.597 11.758 1.00 84.88 93 LEU A CA 1
ATOM 736 C C . LEU A 1 93 ? 1.317 -9.199 11.621 1.00 84.88 93 LEU A C 1
ATOM 738 O O . LEU A 1 93 ? 1.153 -10.403 11.800 1.00 84.88 93 LEU A O 1
ATOM 742 N N . THR A 1 94 ? 0.310 -8.374 11.338 1.00 83.62 94 THR A N 1
ATOM 743 C CA . THR A 1 94 ? -1.100 -8.793 11.291 1.00 83.62 94 THR A CA 1
ATOM 744 C C . THR A 1 94 ? -1.629 -8.926 9.869 1.00 83.62 94 THR A C 1
ATOM 746 O O . THR A 1 94 ? -2.637 -9.595 9.647 1.00 83.62 94 THR A O 1
ATOM 749 N N . LEU A 1 95 ? -0.938 -8.330 8.895 1.00 85.81 95 LEU A N 1
ATOM 750 C CA . LEU A 1 95 ? -1.234 -8.501 7.479 1.00 85.81 95 LEU A CA 1
ATOM 751 C C . LEU A 1 95 ? -0.864 -9.912 6.983 1.00 85.81 95 LEU A C 1
ATOM 753 O O . LEU A 1 95 ? 0.041 -10.553 7.525 1.00 85.81 95 LEU A O 1
ATOM 757 N N . PRO A 1 96 ? -1.510 -10.392 5.902 1.00 83.94 96 PRO A N 1
ATOM 758 C CA . PRO A 1 96 ? -1.119 -11.634 5.247 1.00 83.94 96 PRO A CA 1
ATOM 759 C C . PRO A 1 96 ? 0.360 -11.621 4.857 1.00 83.94 96 PRO A C 1
ATOM 761 O O . PRO A 1 96 ? 0.854 -10.634 4.299 1.00 83.94 96 PRO A O 1
ATOM 764 N N . GLN A 1 97 ? 1.059 -12.725 5.126 1.00 83.62 97 GLN A N 1
ATOM 765 C CA . GLN A 1 97 ? 2.479 -12.838 4.814 1.00 83.62 97 GLN A CA 1
ATOM 766 C C . GLN A 1 97 ? 2.717 -12.754 3.308 1.00 83.62 97 GLN A C 1
ATOM 768 O O . GLN A 1 97 ? 2.043 -13.403 2.508 1.00 83.62 97 GLN A O 1
ATOM 773 N N . LEU A 1 98 ? 3.720 -11.964 2.937 1.00 85.06 98 LEU A N 1
ATOM 774 C CA . LEU A 1 98 ? 4.151 -11.811 1.559 1.00 85.06 98 LEU A CA 1
ATOM 775 C C . LEU A 1 98 ? 5.406 -12.649 1.279 1.00 85.06 98 LEU A C 1
ATOM 777 O O . LEU A 1 98 ? 6.258 -12.797 2.162 1.00 85.06 98 LEU A O 1
ATOM 781 N N . PRO A 1 99 ? 5.585 -13.130 0.036 1.00 86.25 99 PRO A N 1
ATOM 782 C CA . PRO A 1 99 ? 6.867 -13.651 -0.421 1.00 86.25 99 PRO A CA 1
ATOM 783 C C . PRO A 1 99 ? 7.996 -12.634 -0.211 1.00 86.25 99 PRO A C 1
ATOM 785 O O . PRO A 1 99 ? 7.789 -11.421 -0.288 1.00 86.25 99 PRO A O 1
ATOM 788 N N . LYS A 1 100 ? 9.224 -13.121 -0.003 1.00 87.31 100 LYS A N 1
ATOM 789 C CA . LYS A 1 100 ? 10.396 -12.274 0.301 1.00 87.31 100 LYS A CA 1
ATOM 790 C C . LYS A 1 100 ? 10.716 -11.247 -0.790 1.00 87.31 100 LYS A C 1
ATOM 792 O O . LYS A 1 100 ? 11.389 -10.264 -0.504 1.00 87.31 100 LYS A O 1
ATOM 797 N N . GLN A 1 101 ? 10.254 -11.483 -2.014 1.00 87.31 101 GLN A N 1
ATOM 798 C CA . GLN A 1 101 ? 10.488 -10.662 -3.199 1.00 87.31 101 GLN A CA 1
ATOM 799 C C . GLN A 1 101 ? 9.622 -9.399 -3.231 1.00 87.31 101 GLN A C 1
ATOM 801 O O . GLN A 1 101 ? 9.946 -8.459 -3.949 1.00 87.31 101 GLN A O 1
ATOM 806 N N . VAL A 1 102 ? 8.545 -9.344 -2.442 1.00 91.00 102 VAL A N 1
ATOM 807 C CA . VAL A 1 102 ? 7.605 -8.218 -2.437 1.00 91.00 102 VAL A CA 1
ATOM 808 C C . VAL A 1 102 ? 7.455 -7.639 -1.028 1.00 91.00 102 VAL A C 1
ATOM 810 O O . VAL A 1 102 ? 7.931 -8.200 -0.033 1.00 91.00 102 VAL A O 1
ATOM 813 N N . ARG A 1 103 ? 6.886 -6.441 -0.924 1.00 91.44 103 ARG A N 1
ATOM 814 C CA . ARG A 1 103 ? 6.668 -5.756 0.357 1.00 91.44 103 ARG A CA 1
ATOM 815 C C . ARG A 1 103 ? 5.427 -4.880 0.325 1.00 91.44 103 ARG A C 1
ATOM 817 O O . ARG A 1 103 ? 5.077 -4.347 -0.724 1.00 91.44 103 ARG A O 1
ATOM 824 N N . TYR A 1 104 ? 4.826 -4.688 1.496 1.00 90.94 104 TYR A N 1
ATOM 825 C CA . TYR A 1 104 ? 3.799 -3.674 1.690 1.00 90.94 104 TYR A CA 1
ATOM 826 C C . TYR A 1 104 ? 4.416 -2.276 1.780 1.00 90.94 104 TYR A C 1
ATOM 828 O O . TYR A 1 104 ? 5.490 -2.087 2.371 1.00 90.94 104 TYR A O 1
ATOM 836 N N . ARG A 1 105 ? 3.718 -1.300 1.201 1.00 90.31 105 ARG A N 1
ATOM 837 C CA . ARG A 1 105 ? 4.013 0.133 1.313 1.00 90.31 105 ARG A CA 1
ATOM 838 C C . ARG A 1 105 ? 2.718 0.932 1.344 1.00 90.31 105 ARG A C 1
ATOM 840 O O . ARG A 1 105 ? 1.735 0.513 0.741 1.00 90.31 105 ARG A O 1
ATOM 847 N N . PHE A 1 106 ? 2.745 2.095 1.984 1.00 87.94 106 PHE A N 1
ATOM 848 C CA . PHE A 1 106 ? 1.664 3.069 1.885 1.00 87.94 106 PHE A CA 1
ATOM 849 C C . PHE A 1 106 ? 2.022 4.218 0.943 1.00 87.94 106 PHE A C 1
ATOM 851 O O . PHE A 1 106 ? 3.175 4.648 0.873 1.00 87.94 106 PHE A O 1
ATOM 858 N N . VAL A 1 107 ? 1.003 4.725 0.251 1.00 86.75 107 VAL A N 1
ATOM 859 C CA . VAL A 1 107 ? 0.981 6.059 -0.364 1.00 86.75 107 VAL A CA 1
ATOM 860 C C . VAL A 1 107 ? -0.380 6.663 -0.042 1.00 86.75 107 VAL A C 1
ATOM 862 O O . VAL A 1 107 ? -1.413 6.118 -0.448 1.00 86.75 107 VAL A O 1
ATOM 865 N N . GLY A 1 108 ? -0.384 7.734 0.750 1.00 84.69 108 GLY A N 1
ATOM 866 C CA . GLY A 1 108 ? -1.599 8.259 1.366 1.00 84.69 108 GLY A CA 1
ATOM 867 C C . GLY A 1 108 ? -2.318 7.167 2.163 1.00 84.69 108 GLY A C 1
ATOM 868 O O . GLY A 1 108 ? -1.721 6.483 2.991 1.00 84.69 108 GLY A O 1
ATOM 869 N N . THR A 1 109 ? -3.598 6.944 1.863 1.00 86.75 109 THR A N 1
ATOM 870 C CA . THR A 1 109 ? -4.418 5.876 2.470 1.00 86.75 109 THR A CA 1
ATOM 871 C C . THR A 1 109 ? -4.430 4.571 1.666 1.00 86.75 109 THR A C 1
ATOM 873 O O . THR A 1 109 ? -5.167 3.638 2.005 1.00 86.75 109 THR A O 1
ATOM 876 N N . SER A 1 110 ? -3.656 4.494 0.580 1.00 89.56 110 SER A N 1
ATOM 877 C CA . SER A 1 110 ? -3.591 3.312 -0.281 1.00 89.56 110 SER A CA 1
ATOM 878 C C . SER A 1 110 ? -2.486 2.370 0.175 1.00 89.56 110 SER A C 1
ATOM 880 O O . SER A 1 110 ? -1.362 2.803 0.428 1.00 89.56 110 SER A O 1
ATOM 882 N N . LEU A 1 111 ? -2.799 1.076 0.230 1.00 91.44 111 LEU A N 1
ATOM 883 C CA . LEU A 1 111 ? -1.831 0.021 0.512 1.00 91.44 111 LEU A CA 1
ATOM 884 C C . LEU A 1 111 ? -1.385 -0.608 -0.807 1.00 91.44 111 LEU A C 1
ATOM 886 O O . LEU A 1 111 ? -2.206 -1.020 -1.626 1.00 91.44 111 LEU A O 1
ATOM 890 N N . LEU A 1 112 ? -0.076 -0.668 -1.006 1.00 92.38 112 LEU A N 1
ATOM 891 C CA . LEU A 1 112 ? 0.578 -1.158 -2.211 1.00 92.38 112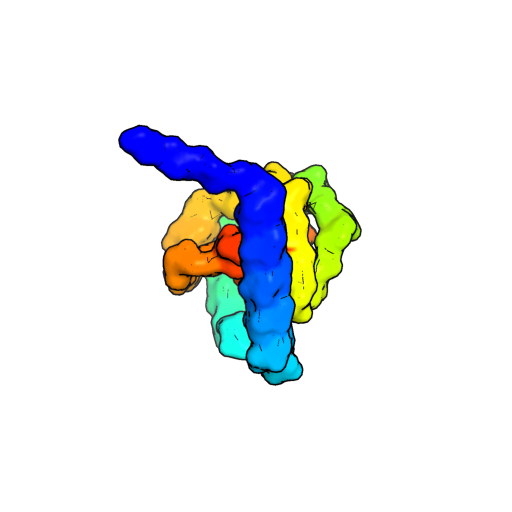 LEU A CA 1
ATOM 892 C C . LEU A 1 112 ? 1.310 -2.466 -1.917 1.00 92.38 112 LEU A C 1
ATOM 894 O O . LEU A 1 112 ? 1.852 -2.646 -0.824 1.00 92.38 112 LEU A O 1
ATOM 898 N N . ILE A 1 113 ? 1.417 -3.324 -2.928 1.00 91.88 113 ILE A N 1
ATOM 899 C CA . ILE A 1 113 ? 2.413 -4.395 -2.987 1.00 91.88 113 ILE A CA 1
ATOM 900 C C . ILE A 1 113 ? 3.462 -3.977 -4.004 1.00 91.88 113 ILE A C 1
ATOM 902 O O . ILE A 1 113 ? 3.153 -3.745 -5.173 1.00 91.88 113 ILE A O 1
ATOM 906 N N . VAL A 1 114 ? 4.705 -3.875 -3.549 1.00 91.88 114 VAL A N 1
ATOM 907 C CA . VAL A 1 114 ? 5.831 -3.403 -4.354 1.00 91.88 114 VAL A CA 1
ATOM 908 C C . VAL A 1 114 ? 6.875 -4.504 -4.468 1.00 91.88 114 VAL A C 1
ATOM 910 O O . VAL A 1 114 ? 7.229 -5.137 -3.470 1.00 91.88 114 VAL A O 1
ATOM 913 N N . ASP A 1 115 ? 7.381 -4.718 -5.678 1.00 90.38 115 ASP A N 1
ATOM 914 C CA . ASP A 1 115 ? 8.537 -5.574 -5.930 1.00 90.38 115 ASP A CA 1
ATOM 915 C C . ASP A 1 115 ? 9.809 -4.952 -5.338 1.00 90.38 115 ASP A C 1
ATOM 917 O O . ASP A 1 115 ? 10.109 -3.779 -5.576 1.00 90.38 115 ASP A O 1
ATOM 921 N N . ARG A 1 116 ? 10.574 -5.728 -4.566 1.00 88.62 116 ARG A N 1
ATOM 922 C CA . ARG A 1 116 ? 11.763 -5.223 -3.870 1.00 88.62 116 ARG A CA 1
ATOM 923 C C . ARG A 1 116 ? 12.961 -4.982 -4.781 1.00 88.62 116 ARG A C 1
ATOM 925 O O . ARG A 1 116 ? 13.811 -4.168 -4.430 1.00 88.62 116 ARG A O 1
ATOM 932 N N . GLU A 1 117 ? 13.066 -5.697 -5.895 1.00 86.50 117 GLU A N 1
ATOM 933 C CA . GLU A 1 117 ? 14.229 -5.652 -6.781 1.00 86.50 117 GLU A CA 1
ATOM 934 C C . GLU A 1 117 ? 14.075 -4.556 -7.835 1.00 86.50 117 GLU A C 1
ATOM 936 O O . GLU A 1 117 ? 14.985 -3.744 -8.044 1.00 86.50 117 GLU A O 1
ATOM 941 N N . ILE A 1 118 ? 12.903 -4.506 -8.472 1.00 85.62 118 ILE A N 1
ATOM 942 C CA . ILE A 1 118 ? 12.624 -3.592 -9.589 1.00 85.62 118 ILE A CA 1
ATOM 943 C C . ILE A 1 118 ? 11.768 -2.387 -9.206 1.00 85.62 118 ILE A C 1
ATOM 945 O O . ILE A 1 118 ? 11.531 -1.536 -10.062 1.00 85.62 118 ILE A O 1
ATOM 949 N N . HIS A 1 119 ? 11.339 -2.289 -7.944 1.00 88.38 119 HIS A N 1
ATOM 950 C CA . HIS A 1 119 ? 10.595 -1.140 -7.425 1.00 88.38 119 HIS A CA 1
ATOM 951 C C . HIS A 1 119 ? 9.312 -0.864 -8.212 1.00 88.38 119 HIS A C 1
ATOM 953 O O . HIS A 1 119 ? 9.014 0.270 -8.573 1.00 88.38 119 HIS A O 1
ATOM 959 N N . LEU A 1 120 ? 8.555 -1.915 -8.518 1.00 89.06 120 LEU A N 1
ATOM 960 C CA . LEU A 1 120 ? 7.336 -1.831 -9.315 1.00 89.06 120 LEU A CA 1
ATOM 961 C C . LEU A 1 120 ? 6.113 -2.118 -8.446 1.00 89.06 120 LEU A C 1
ATOM 963 O O . LEU A 1 120 ? 6.110 -3.077 -7.678 1.00 89.06 120 LEU A O 1
ATOM 967 N N . ILE A 1 121 ? 5.070 -1.299 -8.583 1.00 91.38 121 ILE A N 1
ATOM 968 C CA . ILE A 1 121 ? 3.774 -1.529 -7.938 1.00 91.38 121 ILE A CA 1
ATOM 969 C C . ILE A 1 121 ? 3.088 -2.694 -8.653 1.00 91.38 121 ILE A C 1
ATOM 971 O O . ILE A 1 121 ? 2.669 -2.569 -9.805 1.00 91.38 121 ILE A O 1
ATOM 975 N N . ILE A 1 122 ? 2.987 -3.830 -7.971 1.00 90.44 122 ILE A N 1
ATOM 976 C CA . ILE A 1 122 ? 2.391 -5.063 -8.497 1.00 90.44 122 ILE A CA 1
ATOM 977 C C . ILE A 1 122 ? 0.871 -5.001 -8.374 1.00 90.44 122 ILE A C 1
ATOM 979 O O . ILE A 1 122 ? 0.156 -5.330 -9.316 1.00 90.44 122 ILE A O 1
ATOM 983 N N . ASP A 1 123 ? 0.380 -4.549 -7.224 1.00 92.12 123 ASP A N 1
ATOM 984 C CA . ASP A 1 123 ? -1.041 -4.337 -6.981 1.00 92.12 123 ASP A CA 1
ATOM 985 C C . ASP A 1 123 ? -1.240 -3.259 -5.913 1.00 92.12 123 ASP A C 1
ATOM 987 O O . ASP A 1 123 ? -0.313 -2.919 -5.169 1.00 92.12 123 ASP A O 1
ATOM 991 N N . PHE A 1 124 ? -2.447 -2.709 -5.838 1.00 93.38 124 PHE A N 1
ATOM 992 C CA . PHE A 1 124 ? -2.817 -1.752 -4.807 1.00 93.38 124 PHE A CA 1
ATOM 993 C C . PHE A 1 124 ? -4.300 -1.816 -4.452 1.00 93.38 124 PHE A C 1
ATOM 995 O O . PHE A 1 124 ? -5.155 -2.065 -5.303 1.00 93.38 124 PHE A O 1
ATOM 1002 N N . MET A 1 125 ? -4.597 -1.492 -3.198 1.00 92.50 125 MET A N 1
ATOM 1003 C CA . MET A 1 125 ? -5.947 -1.216 -2.727 1.00 92.50 125 MET A CA 1
ATOM 1004 C C . MET A 1 125 ? -6.049 0.222 -2.228 1.00 92.50 125 MET A C 1
ATOM 1006 O O . MET A 1 125 ? -5.123 0.771 -1.629 1.00 92.50 125 MET A O 1
ATOM 1010 N N . THR A 1 126 ? -7.200 0.835 -2.469 1.00 91.62 126 THR A N 1
ATOM 1011 C CA . THR A 1 126 ? -7.527 2.184 -1.995 1.00 91.62 126 THR A CA 1
ATOM 1012 C C . THR A 1 126 ? -8.233 2.110 -0.646 1.00 91.62 126 THR A C 1
ATOM 1014 O O . THR A 1 126 ? -8.952 1.144 -0.385 1.00 91.62 126 THR A O 1
ATOM 1017 N N . ASN A 1 127 ? -8.092 3.147 0.184 1.00 87.56 127 ASN A N 1
ATOM 1018 C CA . ASN A 1 127 ? -8.762 3.245 1.488 1.00 87.56 127 ASN A CA 1
ATOM 1019 C C . ASN A 1 127 ? -8.479 2.031 2.390 1.00 87.56 127 ASN A C 1
ATOM 1021 O O . ASN A 1 127 ? -9.385 1.445 2.983 1.00 87.56 127 ASN A O 1
ATOM 1025 N N . ALA A 1 128 ? -7.209 1.626 2.467 1.00 87.12 128 ALA A N 1
ATOM 1026 C CA . ALA A 1 128 ? -6.773 0.587 3.398 1.00 87.12 128 ALA A CA 1
ATOM 1027 C C . ALA A 1 128 ? -6.893 1.045 4.861 1.00 87.12 128 ALA A C 1
ATOM 1029 O O . ALA A 1 128 ? -7.028 0.215 5.754 1.00 87.12 128 ALA A O 1
ATOM 1030 N N . LEU A 1 129 ? -6.899 2.363 5.078 1.00 83.19 129 LEU A N 1
ATOM 1031 C CA . LEU A 1 129 ? -7.234 3.023 6.335 1.00 83.19 129 LEU A CA 1
ATOM 1032 C C . LEU A 1 129 ? -8.626 3.670 6.200 1.00 83.19 129 LEU A C 1
ATOM 1034 O O . LEU A 1 129 ? -8.696 4.805 5.713 1.00 83.19 129 LEU A O 1
ATOM 1038 N N . PRO A 1 130 ? -9.716 2.976 6.591 1.00 70.62 130 PRO A N 1
ATOM 1039 C CA . PRO A 1 130 ? -11.095 3.478 6.560 1.00 70.62 130 PRO A CA 1
ATOM 1040 C C . PRO A 1 130 ? -11.451 4.377 7.746 1.00 70.62 130 PRO A C 1
ATOM 1042 O O . PRO A 1 130 ? -10.995 4.123 8.896 1.00 70.62 130 PRO A O 1
#

Foldseek 3Di:
DDDPPDPVNLVVVLVVVLVVCCVVCVVQAACPPVPVVLLVVLLVLLCVQAPPVRLVVVLVVLVVLADPPDDPGASGAQDPSSPSDDDDVSSQVRHDDDDPQWDWDDHRQKIFIAGPRNRGGRYIDHRSRD

pLDDT: mean 78.66, std 11.77, range [37.5, 93.38]

Sequence (130 aa):
MPKQTTAKQIDVHKKALLKRVLAVSKGARRGQIFTPEAESLIRKIVTVQYPERNREELRKELAEAENKTVAVKVNALYPEAAERLEMPPTLLLTLPQLPKQVRYRFVGTSLLIVDREIHLIIDFMTNALP

=== Feature glossary ===
The record interleaves many kinds of information about one protein. Here is each kind framed as the question it answers.

Q: What does the local fold look like, residue by residue?
A: The Foldseek 3Di string encodes local tertiary geometry as a 20-letter alphabet — one character per residue — derived from the relative positions of nearby Cα atoms. Unlike the amino-acid sequence, 3Di is a direct function of the 3D structure, so two proteins with the same fold have similar 3Di strings even at low sequence identity.

Q: Which residues are in helices, strands, or loops?
A: The SS8 string is DSSP's per-residue secondary-structure call. α-helix (H) means an i→i+4 H-bond ladder; β-strand (E) means the residue participates in a β-sheet; 3₁₀ (G) and π (I) are tighter and wider helices; T/S are turns/bends; '-' is loop.

Q: How big and how compact is the whole molecule?
A: Radius of gyration (Rg) is the root-mean-square distance of Cα atoms from their centroid — a single number for overall size and compactness. A globular domain of N residues has Rg ≈ 2.2·N^0.38 Å; an extended or disordered chain has a much larger Rg. The Cα contact count is the number of residue pairs whose Cα atoms are within 8 Å and are more than four positions apart in sequence — a standard proxy for tertiary packing density. The bounding box is the smallest axis-aligned box enclosing all Cα atoms.

Q: Where is each backbone atom in 3D?
A: Structure coordinates are given as an mmCIF _atom_site loop: one row per atom with element, residue name, chain id, sequence number, and x/y/z position in Å. Only the four main-chain atoms per residue are included here; side chains are omitted to keep the record compact.

Q: What is the amino-acid chain?
A: Primary structure: the covalent order of the twenty standard amino acids along the backbone. Two proteins with the same sequence will (almost always) fold to the same structure; two with 30% identity often share a fold but not the details.

Q: What if only a Cα trace is available?
A: Three-state secondary structure (P-SEA) collapses the eight DSSP classes into helix (a), strand (b), and coil (c). P-SEA assigns these from Cα geometry alone — distances and angles — without requiring backbone oxygens, so it works on any Cα trace.

Q: What family and function is it annotated with?
A: Database cross-references. InterPro integrates a dozen domain/family signature databases into unified entries with residue-range hits. GO terms attach function/process/location labels with evidence codes. CATH codes position the fold in a four-level structural taxonomy. Organism is the NCBI-taxonomy species name.

Q: How confident is the AlphaFold model at each residue?
A: pLDDT is the predicted lD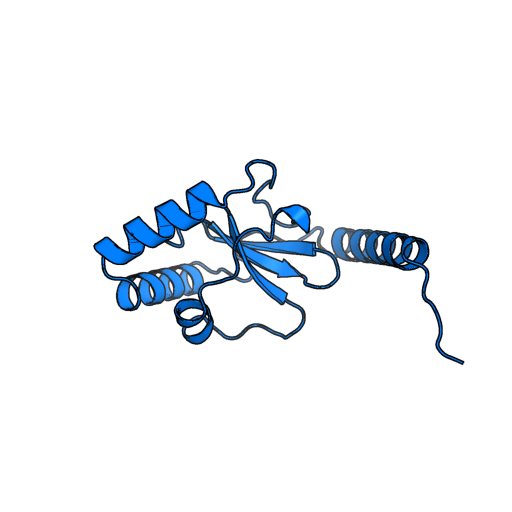DT-Cα score: AlphaFold's confidence that the local environment of each residue (all inter-atomic distances within 15 Å) is correctly placed. It is a per-residue number between 0 and 100, with higher meaning more reliable.

Q: How mobile is each atom in the crystal?
A: B-factor (Debye–Waller factor) reflects atomic displacement in the crystal lattice. It is an experimental observable (units Å²), not a prediction; low values mean the atom is pinned down, high values mean it moves or is heterogeneous across the crystal.

Q: Which residues are buried vs exposed?
A: SASA measures how much of the protein is reachable by solvent. It is computed by rolling a water-sized probe over the atomic surface and summing the exposed area (Å²). Per-residue SASA distinguishes core (buried, low SASA) from surface (exposed, high SASA) residues; total SASA is a whole-molecule size measure.

Q: What do the diagnostic plots show?
A: Plot images: a contact map (which residues are close in 3D, as an N×N binary image), a Ramachandran scatter (backbone torsion angles, revealing secondary-structure composition at a glance), and — for AlphaFold structures — a PAE heatmap (pairwise prediction confidence).

Q: What known structures does this most resemble?
A: The Foldseek neighbor list gives the closest experimentally determined structures in the PDB, ranked by structural alignment. TM-score near 1 means near-identical fold; near 0.3 means only rough topology match. This is how one finds what a novel AlphaFold prediction most resembles in the solved-structure universe.

Q: Are the domains correctly placed relative to each other?
A: Predicted aligned error is AlphaFold's pairwise confidence. Unlike pLDDT (per-residue), PAE is per-residue-pair and captures whether two parts of the structure are correctly placed relative to each other. Units are ångströms of expected positional error.

Q: What do the rendered images show?
A: Structure images are PyMOL renders from six orthogonal camera directions. Cartoon representation draws helices as coils and strands as arrows; sticks shows the backbone as bonds; surface shows the solvent-excluded envelope. Rainbow coloring maps sequence position to hue (blue→red, N→C); chain coloring assigns a distinct color per polypeptide.

Q: What are the backbone torsion angles?
A: φ (phi) and ψ (psi) are the two rotatable backbone dihedrals per residue: φ is the C(i-1)–N–Cα–C torsion, ψ is the N–Cα–C–N(i+1) torsion, both in degrees on (−180°, 180°]. α-helical residues cluster near (−60°, −45°); β-strand residues near (−120°, +130°). A Ramachandran plot is simply a scatter of (φ, ψ) for every residue.